Protein AF-A0A925QFY6-F1 (afdb_monomer_lite)

Secondary structure (DSSP, 8-state):
-HHHHHHHHHHHHHHHHHHHHHHH-S-TTHHHHHHHHHHHHHHHHHHHHHHHHHHHHHHHHHHTT-

pLDDT: mean 74.16, std 8.8, range [44.72, 89.12]

Structure (mmCIF, N/CA/C/O backbone):
data_AF-A0A925QFY6-F1
#
_entry.id   AF-A0A925QFY6-F1
#
loop_
_atom_site.group_PDB
_at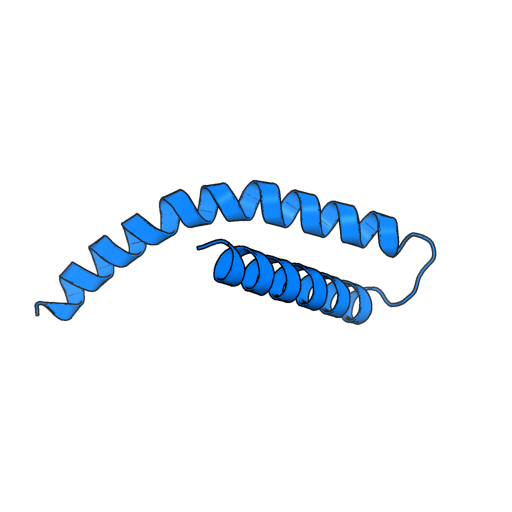om_site.id
_atom_site.type_symbol
_atom_site.label_atom_id
_atom_site.label_alt_id
_atom_site.label_comp_id
_atom_site.label_asym_id
_atom_site.label_entity_id
_atom_site.label_seq_id
_atom_site.pdbx_PDB_ins_code
_atom_site.Cartn_x
_atom_site.Cartn_y
_atom_site.Cartn_z
_atom_site.occupancy
_atom_site.B_iso_or_equiv
_atom_site.auth_seq_id
_atom_site.auth_comp_id
_atom_site.auth_asym_id
_atom_site.auth_atom_id
_atom_site.pdbx_PDB_model_num
ATOM 1 N N . MET A 1 1 ? 15.655 1.734 -0.929 1.00 60.94 1 MET A N 1
ATOM 2 C CA . MET A 1 1 ? 14.458 0.870 -1.064 1.00 60.94 1 MET A CA 1
ATOM 3 C C . MET A 1 1 ? 13.595 0.881 0.200 1.00 60.94 1 MET A C 1
ATOM 5 O O . MET A 1 1 ? 12.447 1.283 0.101 1.00 60.94 1 MET A O 1
ATOM 9 N N . ALA A 1 2 ? 14.135 0.565 1.386 1.00 59.44 2 ALA A N 1
ATOM 10 C CA . ALA A 1 2 ? 13.371 0.544 2.647 1.00 59.44 2 ALA A CA 1
ATOM 11 C C . ALA A 1 2 ? 12.682 1.878 3.020 1.00 59.44 2 ALA A C 1
ATOM 13 O O . ALA A 1 2 ? 11.533 1.876 3.446 1.00 59.44 2 ALA A O 1
ATOM 14 N N . ILE A 1 3 ? 13.341 3.021 2.792 1.00 66.94 3 ILE A N 1
ATOM 15 C CA . ILE A 1 3 ? 12.783 4.352 3.105 1.00 66.94 3 ILE A CA 1
ATOM 16 C C . ILE A 1 3 ? 11.565 4.668 2.219 1.00 66.94 3 ILE A C 1
ATOM 18 O O . ILE A 1 3 ? 10.545 5.124 2.720 1.00 66.94 3 ILE A O 1
ATOM 22 N N . ALA A 1 4 ? 11.630 4.348 0.922 1.00 67.19 4 ALA A N 1
ATOM 23 C CA . ALA A 1 4 ? 10.519 4.548 -0.012 1.00 67.19 4 ALA A CA 1
ATOM 24 C C . ALA A 1 4 ? 9.313 3.651 0.316 1.00 67.19 4 ALA A C 1
ATOM 26 O O . ALA A 1 4 ? 8.172 4.095 0.219 1.00 67.19 4 ALA A O 1
ATOM 27 N N . VAL A 1 5 ? 9.564 2.414 0.764 1.00 70.75 5 VAL A N 1
ATOM 28 C CA . VAL A 1 5 ? 8.510 1.502 1.235 1.00 70.75 5 VAL A CA 1
ATOM 29 C C . VAL A 1 5 ? 7.865 2.041 2.512 1.00 70.75 5 VAL A C 1
ATOM 31 O O . VAL A 1 5 ? 6.644 2.120 2.572 1.00 70.75 5 VAL A O 1
ATOM 34 N N . CYS A 1 6 ? 8.655 2.491 3.493 1.00 70.56 6 CYS A N 1
ATOM 35 C CA . CYS A 1 6 ? 8.132 3.116 4.713 1.00 70.56 6 CYS A CA 1
ATOM 36 C C . CYS A 1 6 ? 7.304 4.373 4.412 1.00 70.56 6 CYS A C 1
ATOM 38 O O . CYS A 1 6 ? 6.216 4.535 4.952 1.00 70.56 6 CYS A O 1
ATOM 40 N N . MET A 1 7 ? 7.784 5.248 3.525 1.00 73.94 7 MET A N 1
ATOM 41 C CA . MET A 1 7 ? 7.066 6.469 3.146 1.00 73.94 7 MET A CA 1
ATOM 42 C C . MET A 1 7 ? 5.754 6.161 2.416 1.00 73.94 7 MET A C 1
ATOM 44 O O . MET A 1 7 ? 4.728 6.748 2.750 1.00 73.94 7 MET A O 1
ATOM 48 N N . GLY A 1 8 ? 5.759 5.221 1.465 1.00 70.12 8 GLY A N 1
ATOM 49 C CA . GLY A 1 8 ? 4.545 4.788 0.766 1.00 70.12 8 GLY A CA 1
ATOM 50 C C . GLY A 1 8 ? 3.533 4.121 1.699 1.00 70.12 8 GLY A C 1
ATOM 51 O O . GLY A 1 8 ? 2.334 4.372 1.594 1.00 70.12 8 GLY A O 1
ATOM 52 N N . LEU A 1 9 ? 4.018 3.334 2.662 1.00 72.75 9 LEU A N 1
ATOM 53 C CA . LEU A 1 9 ? 3.180 2.666 3.651 1.00 72.75 9 LEU A CA 1
ATOM 54 C C . LEU A 1 9 ? 2.562 3.680 4.622 1.00 72.75 9 LEU A C 1
ATOM 56 O O . LEU A 1 9 ? 1.352 3.660 4.812 1.00 72.75 9 LEU A O 1
ATOM 60 N N . CYS A 1 10 ? 3.343 4.628 5.149 1.00 72.12 10 CYS A N 1
ATOM 61 C CA . CYS A 1 10 ?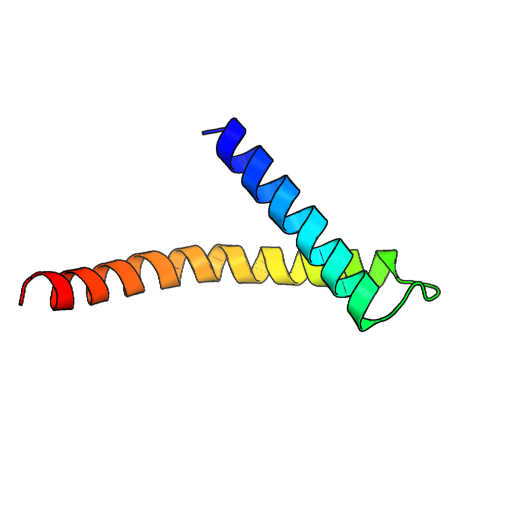 2.832 5.710 5.996 1.00 72.12 10 CYS A CA 1
ATOM 62 C C . CYS A 1 10 ? 1.824 6.602 5.259 1.00 72.12 10 CYS A C 1
ATOM 64 O O . CYS A 1 10 ? 0.766 6.901 5.805 1.00 72.12 10 CYS A O 1
ATOM 66 N N . MET A 1 11 ? 2.106 6.991 4.013 1.00 73.94 11 MET A N 1
ATOM 67 C CA . MET A 1 11 ? 1.186 7.810 3.217 1.00 73.94 11 MET A CA 1
ATOM 68 C C . MET A 1 11 ? -0.123 7.075 2.917 1.00 73.94 11 MET A C 1
ATOM 70 O O . MET A 1 11 ? -1.195 7.650 3.088 1.00 73.94 11 MET A O 1
ATOM 74 N N . GLY A 1 12 ? -0.066 5.798 2.529 1.00 68.81 12 GLY A N 1
ATOM 75 C CA . GLY A 1 12 ? -1.264 4.991 2.279 1.00 68.81 12 GLY A CA 1
ATOM 76 C C . GLY A 1 12 ? -2.088 4.730 3.543 1.00 68.81 12 GLY A C 1
ATOM 77 O O . GLY A 1 12 ? -3.318 4.751 3.500 1.00 68.81 12 GLY A O 1
ATOM 78 N N . LEU A 1 13 ? -1.420 4.526 4.678 1.00 74.69 13 LEU A N 1
ATOM 79 C CA . LEU A 1 13 ? -2.059 4.244 5.962 1.00 74.69 13 LEU A CA 1
ATOM 80 C C . LEU A 1 13 ? -2.739 5.497 6.530 1.00 74.69 13 LEU A C 1
ATOM 82 O O . LEU A 1 13 ? -3.896 5.429 6.938 1.00 74.69 13 LEU A O 1
ATOM 86 N N . VAL A 1 14 ? -2.076 6.656 6.470 1.00 74.50 14 VAL A N 1
ATOM 87 C CA . VAL A 1 14 ? -2.655 7.938 6.899 1.00 74.50 14 VAL A CA 1
ATOM 88 C C . VAL A 1 14 ? -3.788 8.372 5.966 1.00 74.50 14 VAL A C 1
ATOM 90 O O . VAL A 1 14 ? -4.860 8.728 6.447 1.00 74.50 14 VAL A O 1
ATOM 93 N N . MET A 1 15 ? -3.615 8.285 4.642 1.00 74.12 15 MET A N 1
ATOM 94 C CA . MET A 1 15 ? -4.662 8.681 3.690 1.00 74.12 15 MET A CA 1
ATOM 95 C C . MET A 1 15 ? -5.908 7.798 3.778 1.00 74.12 15 MET A C 1
ATOM 97 O O . MET A 1 15 ? -7.021 8.321 3.744 1.00 74.12 15 MET A O 1
ATOM 101 N N . SER A 1 16 ? -5.762 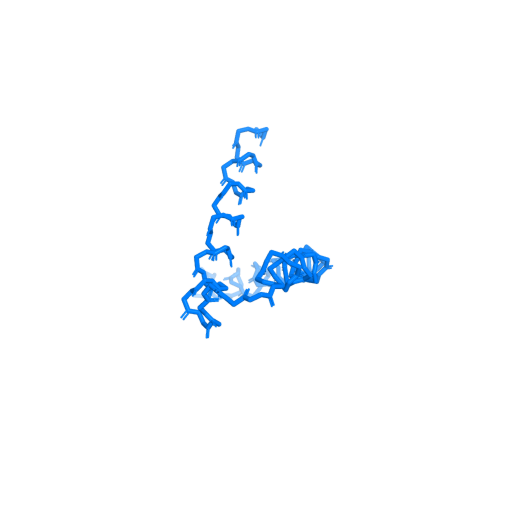6.475 3.931 1.00 69.56 16 SER A N 1
ATOM 102 C CA . SER A 1 16 ? -6.934 5.601 4.075 1.00 69.56 16 SER A CA 1
ATOM 103 C C . SER A 1 16 ? -7.657 5.838 5.405 1.00 69.56 16 SER A C 1
ATOM 105 O O . SER A 1 16 ? -8.886 5.758 5.458 1.00 69.56 16 SER A O 1
ATOM 107 N N . LEU A 1 17 ? -6.920 6.189 6.466 1.00 70.75 17 LEU A N 1
ATOM 108 C CA . LEU A 1 17 ? -7.484 6.524 7.774 1.00 70.75 17 LEU A CA 1
ATOM 109 C C . LEU A 1 17 ? -8.271 7.825 7.708 1.00 70.75 17 LEU A C 1
ATOM 111 O O . LEU A 1 17 ? -9.422 7.856 8.134 1.00 70.75 17 LEU A O 1
ATOM 115 N N . VAL A 1 18 ? -7.699 8.856 7.088 1.00 67.69 18 VAL A N 1
ATOM 116 C CA . VAL A 1 18 ? -8.359 10.149 6.878 1.00 67.69 18 VAL A CA 1
ATOM 117 C C . VAL A 1 18 ? -9.589 10.009 5.976 1.00 67.69 18 VAL A C 1
ATOM 119 O O . VAL A 1 18 ? -10.646 10.518 6.332 1.00 67.69 18 VAL A O 1
ATOM 122 N N . MET A 1 19 ? -9.507 9.265 4.867 1.00 66.38 19 MET A N 1
ATOM 123 C CA . MET A 1 19 ? -10.654 8.996 3.983 1.00 66.38 19 MET A CA 1
ATOM 124 C C . MET A 1 19 ? -11.780 8.260 4.712 1.00 66.38 19 MET A C 1
ATOM 126 O O . MET A 1 19 ? -12.944 8.633 4.594 1.00 66.38 19 MET A O 1
ATOM 130 N N . THR A 1 20 ? -11.448 7.239 5.503 1.00 67.31 20 THR A N 1
ATOM 131 C CA . THR A 1 20 ? -12.458 6.485 6.259 1.00 67.31 20 THR A CA 1
ATOM 132 C C . THR A 1 20 ? -13.084 7.359 7.346 1.00 67.31 20 THR A C 1
ATOM 134 O O . THR A 1 20 ? -14.291 7.282 7.577 1.00 67.31 20 THR A O 1
ATOM 137 N N . LEU A 1 21 ? -12.285 8.214 8.001 1.00 64.81 21 LEU A N 1
ATOM 138 C CA . LEU A 1 21 ? -12.752 9.126 9.051 1.00 64.81 21 LEU A CA 1
ATOM 139 C C . LEU A 1 21 ? -13.672 10.204 8.466 1.00 64.81 21 LEU A C 1
ATOM 141 O O . LEU A 1 21 ? -14.716 10.496 9.043 1.00 64.81 21 LEU A O 1
ATOM 145 N N . ALA A 1 22 ? -13.314 10.741 7.298 1.00 63.41 22 ALA A N 1
ATOM 14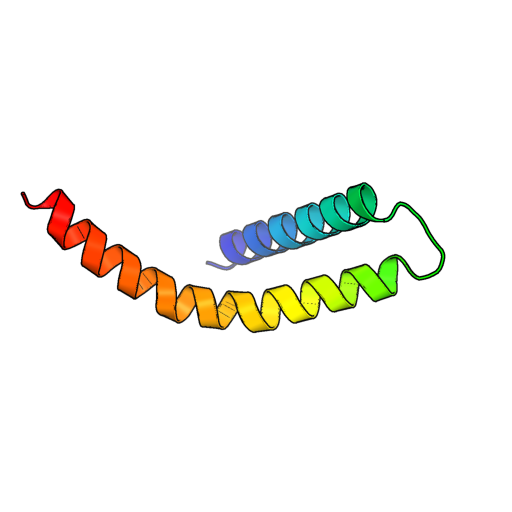6 C CA . ALA A 1 22 ? -14.089 11.744 6.579 1.00 63.41 22 ALA A CA 1
ATOM 147 C C . ALA A 1 22 ? -15.402 11.191 5.997 1.00 63.41 22 ALA A C 1
ATOM 149 O O . ALA A 1 22 ? -16.376 11.930 5.904 1.00 63.41 22 ALA A O 1
ATOM 150 N N . ASN A 1 23 ? -15.449 9.911 5.607 1.00 66.62 23 ASN A N 1
ATOM 151 C CA . ASN A 1 23 ? -16.613 9.333 4.927 1.00 66.62 23 ASN A CA 1
ATOM 152 C C . ASN A 1 23 ? -17.675 8.764 5.889 1.00 66.62 23 ASN A C 1
ATOM 154 O O . ASN A 1 23 ? -18.865 8.874 5.617 1.00 66.62 23 ASN A O 1
ATOM 158 N N . ILE A 1 24 ? -17.262 8.161 7.012 1.00 65.06 24 ILE A N 1
ATOM 159 C CA . ILE A 1 24 ? -18.170 7.455 7.943 1.00 65.06 24 ILE A CA 1
ATOM 160 C C . ILE A 1 24 ? -18.350 8.225 9.266 1.00 65.06 24 ILE A C 1
ATOM 162 O O . ILE A 1 24 ? -19.311 7.990 9.999 1.00 65.06 24 ILE A O 1
ATOM 166 N N . GLY A 1 25 ? -17.444 9.154 9.587 1.00 64.56 25 GLY A N 1
ATOM 167 C CA . GLY A 1 25 ? -17.364 9.764 10.914 1.00 64.56 25 GLY A CA 1
ATOM 168 C C . GLY A 1 25 ? -16.867 8.780 11.983 1.00 64.56 25 GLY A C 1
ATOM 169 O O . GLY A 1 25 ? -16.713 7.577 11.753 1.00 64.56 25 GLY A O 1
ATOM 170 N N . LEU A 1 26 ? -16.593 9.287 13.188 1.00 63.56 26 LEU A N 1
ATOM 171 C CA . LEU A 1 26 ? -16.051 8.499 14.304 1.00 63.56 26 LEU A CA 1
ATOM 172 C C . LEU A 1 26 ? -17.173 7.691 14.994 1.00 63.56 26 LEU A C 1
ATOM 174 O O . LEU A 1 26 ? -17.609 7.990 16.102 1.00 63.56 26 LEU A O 1
ATOM 178 N N . VAL A 1 27 ? -17.688 6.679 14.292 1.00 65.81 27 VAL A N 1
ATOM 179 C CA . VAL A 1 27 ? -18.775 5.788 14.739 1.00 65.81 27 VAL A CA 1
ATOM 180 C C . VAL A 1 27 ? -18.206 4.542 15.441 1.00 65.81 27 VAL A C 1
ATOM 182 O O . VAL A 1 27 ? -17.076 4.119 15.179 1.00 65.81 27 VAL A O 1
ATOM 185 N N . ARG A 1 28 ? -18.982 3.909 16.337 1.00 59.31 28 ARG A N 1
ATOM 186 C CA . ARG A 1 28 ? -18.616 2.625 16.973 1.00 59.31 28 ARG A CA 1
ATOM 187 C C . ARG A 1 28 ? -18.292 1.577 15.898 1.00 59.31 28 ARG A C 1
ATOM 189 O O . ARG A 1 28 ? -19.154 1.215 15.106 1.00 59.31 28 ARG A O 1
ATOM 196 N N . GLY A 1 29 ? -17.044 1.104 15.874 1.00 69.06 29 GLY A N 1
ATOM 197 C CA . GLY A 1 29 ? -16.538 0.170 14.857 1.00 69.06 29 GLY A CA 1
ATOM 198 C C . GLY A 1 29 ? -15.706 0.806 13.734 1.00 69.06 29 GLY A C 1
ATOM 199 O O . GLY A 1 29 ? -15.289 0.090 12.825 1.00 69.06 29 GLY A O 1
ATOM 200 N N . PHE A 1 30 ? -15.411 2.111 13.808 1.00 68.00 30 PHE A N 1
ATOM 201 C CA . PHE A 1 30 ? -14.550 2.839 12.864 1.00 68.00 30 PHE A CA 1
ATOM 202 C C . PHE A 1 30 ? -13.237 2.105 12.558 1.00 68.00 30 PHE A C 1
ATOM 204 O O . PHE A 1 30 ? -12.914 1.859 11.399 1.00 68.00 30 PHE A O 1
ATOM 211 N N . PHE A 1 31 ? -12.517 1.689 13.602 1.00 71.00 31 PHE A N 1
ATOM 212 C CA . PHE A 1 31 ? -11.214 1.047 13.446 1.00 71.00 31 PHE A CA 1
ATOM 213 C C . PHE A 1 31 ? -11.310 -0.304 12.718 1.00 71.00 31 PHE A C 1
ATOM 215 O O . PHE A 1 31 ? -10.475 -0.618 11.876 1.00 71.00 31 PHE A O 1
ATOM 222 N N . ILE A 1 32 ? -12.374 -1.074 12.973 1.00 74.19 32 ILE A N 1
ATOM 223 C CA . ILE A 1 32 ? -12.640 -2.357 12.302 1.00 74.19 32 ILE A CA 1
ATOM 224 C C . ILE A 1 32 ? -12.975 -2.148 10.824 1.00 74.19 32 ILE A C 1
ATOM 226 O O . ILE A 1 32 ? -12.447 -2.858 9.972 1.00 74.19 32 ILE A O 1
ATOM 230 N N . LYS A 1 33 ? -13.816 -1.159 10.502 1.00 72.62 33 LYS A N 1
ATOM 231 C CA . LYS A 1 33 ? -14.148 -0.794 9.114 1.00 72.62 33 LYS A CA 1
ATOM 232 C C . LYS A 1 33 ? -12.917 -0.302 8.352 1.00 72.62 33 LYS A C 1
ATOM 234 O O . LYS A 1 33 ? -12.701 -0.735 7.224 1.00 72.62 33 LYS A O 1
ATOM 239 N N . TRP A 1 34 ? -12.107 0.546 8.981 1.00 76.56 34 TRP A N 1
ATOM 240 C CA . TRP A 1 34 ? -10.863 1.057 8.415 1.00 76.56 34 TRP A CA 1
ATOM 241 C C . TRP A 1 34 ? -9.867 -0.064 8.118 1.00 76.56 34 TRP A C 1
ATOM 243 O O . TRP A 1 34 ? -9.382 -0.175 6.996 1.00 76.56 34 TRP A O 1
ATOM 253 N N . MET A 1 35 ? -9.613 -0.938 9.092 1.00 77.88 35 MET A N 1
ATOM 254 C CA . MET A 1 35 ? -8.649 -2.024 8.940 1.00 77.88 35 MET A CA 1
ATOM 255 C C . MET A 1 35 ? -9.091 -3.031 7.868 1.00 77.88 35 MET A C 1
ATOM 257 O O . MET A 1 35 ? -8.258 -3.492 7.093 1.00 77.88 35 MET A O 1
ATOM 261 N N . ASN A 1 36 ? -10.398 -3.304 7.749 1.00 78.12 36 ASN A N 1
ATOM 262 C CA . ASN A 1 36 ? -10.945 -4.112 6.652 1.00 78.12 36 ASN A CA 1
ATOM 263 C C . ASN A 1 36 ? -10.771 -3.431 5.287 1.00 78.12 36 ASN A C 1
ATOM 265 O O . ASN A 1 36 ? -10.336 -4.072 4.336 1.00 78.12 36 ASN A O 1
ATOM 269 N N . ALA A 1 37 ? -11.080 -2.136 5.176 1.00 76.38 37 ALA A N 1
ATOM 270 C CA . ALA A 1 37 ? -10.922 -1.391 3.928 1.00 76.38 37 ALA A CA 1
ATOM 271 C C . ALA A 1 37 ? -9.450 -1.296 3.498 1.00 76.38 37 ALA A C 1
ATOM 273 O O . ALA A 1 37 ? -9.137 -1.471 2.322 1.00 76.38 37 ALA A O 1
ATOM 274 N N . PHE A 1 38 ? -8.538 -1.079 4.448 1.00 77.94 38 PHE A N 1
ATOM 275 C CA . PHE A 1 38 ? -7.102 -1.065 4.196 1.00 77.94 38 PHE A CA 1
ATOM 276 C C . PHE A 1 38 ? -6.580 -2.447 3.795 1.00 77.94 38 PHE A C 1
ATOM 278 O O . PHE A 1 38 ? -5.832 -2.545 2.828 1.00 77.94 38 PHE A O 1
ATOM 285 N N . ALA A 1 39 ? -7.008 -3.517 4.473 1.00 80.50 39 ALA A N 1
ATOM 286 C CA . ALA A 1 39 ? -6.631 -4.884 4.120 1.00 80.50 39 ALA A CA 1
ATOM 287 C C . ALA A 1 39 ? -7.125 -5.262 2.717 1.00 80.50 39 ALA A C 1
ATOM 289 O O . ALA A 1 39 ? -6.336 -5.717 1.897 1.00 80.50 39 ALA A O 1
ATOM 290 N N . VAL A 1 40 ? -8.396 -4.997 2.399 1.00 79.94 40 VAL A N 1
ATOM 291 C CA . VAL A 1 40 ? -8.962 -5.248 1.064 1.00 79.94 40 VAL A CA 1
ATOM 292 C C . VAL A 1 40 ? -8.251 -4.402 0.004 1.00 79.94 40 VAL A C 1
ATOM 294 O O . VAL A 1 40 ? -7.854 -4.921 -1.038 1.00 79.94 40 VAL A O 1
ATOM 297 N N . GLY A 1 41 ? -8.025 -3.116 0.279 1.00 79.69 41 GLY A N 1
ATOM 298 C CA . GLY A 1 41 ? -7.323 -2.203 -0.620 1.00 79.69 41 GLY A CA 1
ATOM 299 C C . GLY A 1 41 ? -5.868 -2.600 -0.869 1.00 79.69 41 GLY A C 1
ATOM 300 O O . GLY A 1 41 ? -5.409 -2.522 -2.003 1.00 79.69 41 GLY A O 1
ATOM 301 N N . ALA A 1 42 ? -5.151 -3.083 0.145 1.00 80.25 42 ALA A N 1
ATOM 302 C CA . ALA A 1 42 ? -3.789 -3.586 -0.002 1.00 80.25 42 ALA A CA 1
ATOM 303 C C . ALA A 1 42 ? -3.761 -4.923 -0.761 1.00 80.25 42 ALA A C 1
ATOM 305 O O . ALA A 1 42 ? -2.993 -5.075 -1.711 1.00 80.25 42 ALA A O 1
ATOM 306 N N . SER A 1 43 ? -4.635 -5.869 -0.398 1.00 84.50 43 SER A N 1
ATOM 307 C CA . SER A 1 43 ? -4.730 -7.180 -1.048 1.00 84.50 43 SER A CA 1
ATOM 308 C C . SER A 1 43 ? -5.122 -7.092 -2.519 1.00 84.50 43 SER A C 1
ATOM 310 O O . SER A 1 43 ? -4.652 -7.905 -3.307 1.00 84.50 43 SER A O 1
ATOM 312 N N . ILE A 1 44 ? -5.951 -6.120 -2.905 1.00 85.25 44 ILE A N 1
ATOM 313 C CA . ILE A 1 44 ? -6.340 -5.904 -4.304 1.00 85.25 44 ILE A CA 1
ATOM 314 C C . ILE A 1 44 ? -5.349 -4.970 -5.005 1.00 85.25 44 ILE A C 1
ATOM 316 O O . ILE A 1 44 ? -4.953 -5.233 -6.135 1.00 85.25 44 ILE A O 1
ATOM 320 N N . GLY A 1 45 ? -4.909 -3.899 -4.346 1.00 79.62 45 GLY A N 1
ATOM 321 C CA . GLY A 1 45 ? -4.070 -2.858 -4.939 1.00 79.62 45 GLY A CA 1
ATOM 322 C C . GLY A 1 45 ? -2.670 -3.331 -5.326 1.00 79.62 45 GLY A C 1
ATOM 323 O O . GLY A 1 45 ? -2.170 -2.920 -6.368 1.00 79.62 45 GLY A O 1
ATOM 324 N N . ILE A 1 46 ? -2.055 -4.226 -4.544 1.00 82.75 46 ILE A N 1
ATOM 325 C CA . ILE A 1 46 ? -0.730 -4.793 -4.853 1.00 82.75 46 ILE A CA 1
ATOM 326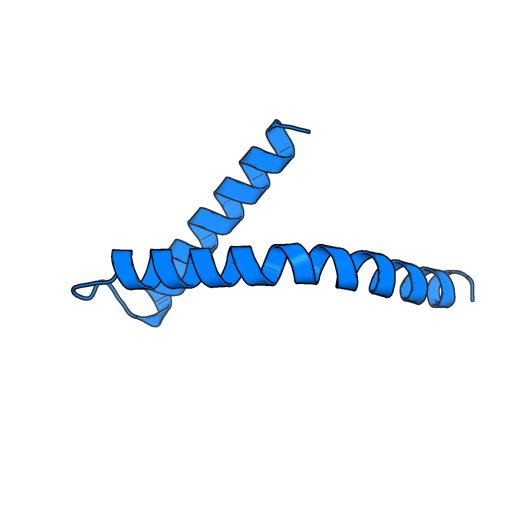 C C . ILE A 1 46 ? -0.748 -5.602 -6.166 1.00 82.75 46 ILE A C 1
ATOM 328 O O . ILE A 1 46 ? 0.027 -5.269 -7.068 1.00 82.75 46 ILE A O 1
ATOM 332 N N . PRO A 1 47 ? -1.618 -6.621 -6.341 1.00 86.12 47 PRO A N 1
ATOM 333 C CA . PRO A 1 47 ? -1.686 -7.354 -7.601 1.00 86.12 47 PRO A CA 1
ATOM 334 C C . PRO A 1 47 ? -2.173 -6.472 -8.755 1.00 86.12 47 PRO A C 1
ATOM 336 O O . PRO A 1 47 ? -1.658 -6.606 -9.865 1.00 86.12 47 PRO A O 1
ATOM 339 N N . LEU A 1 48 ? -3.087 -5.521 -8.509 1.00 86.69 48 LEU A N 1
ATOM 340 C CA . LEU A 1 48 ? -3.505 -4.570 -9.542 1.00 86.69 48 LEU A CA 1
ATOM 341 C C . LEU A 1 48 ? -2.317 -3.742 -10.039 1.00 86.69 48 LEU A C 1
ATOM 343 O O . LEU A 1 48 ? -2.109 -3.637 -11.242 1.00 86.69 48 LEU A O 1
ATOM 347 N N . ALA A 1 49 ? -1.506 -3.191 -9.134 1.00 82.25 49 ALA A N 1
ATOM 348 C CA . ALA A 1 49 ? -0.336 -2.398 -9.494 1.00 82.25 49 ALA A CA 1
ATOM 349 C C . ALA A 1 49 ? 0.690 -3.229 -10.280 1.00 82.25 49 ALA A C 1
ATOM 351 O O . ALA A 1 49 ? 1.217 -2.747 -11.280 1.00 82.25 49 ALA A O 1
ATOM 352 N N . MET A 1 50 ? 0.922 -4.491 -9.902 1.00 85.31 50 MET A N 1
ATOM 353 C CA . MET A 1 50 ? 1.832 -5.377 -10.642 1.00 85.31 50 MET A CA 1
ATOM 354 C C . MET A 1 50 ? 1.385 -5.647 -12.083 1.00 85.31 50 MET A C 1
ATOM 356 O O . MET A 1 50 ? 2.241 -5.833 -12.941 1.00 85.31 50 MET A O 1
ATOM 360 N N . VAL A 1 51 ? 0.080 -5.662 -12.368 1.00 89.12 51 VAL A N 1
ATOM 361 C CA . VAL A 1 51 ? -0.449 -5.894 -13.726 1.00 89.12 51 VAL A CA 1
ATOM 362 C C . VAL A 1 51 ? -0.601 -4.586 -14.505 1.00 89.12 51 VAL A C 1
ATOM 364 O O . VAL A 1 51 ? -0.230 -4.501 -15.675 1.00 89.12 51 VAL A O 1
ATOM 367 N N . VAL A 1 52 ? -1.124 -3.545 -13.859 1.00 87.88 52 VAL A N 1
ATOM 368 C CA . VAL A 1 52 ? -1.453 -2.265 -14.495 1.00 87.88 52 VAL A CA 1
ATOM 369 C C . VAL A 1 52 ? -0.196 -1.466 -14.819 1.00 87.88 52 VAL A C 1
ATOM 371 O O . VAL A 1 52 ? -0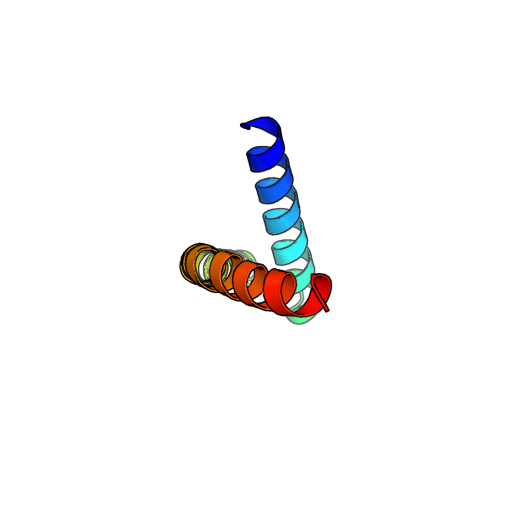.115 -0.908 -15.907 1.00 87.88 52 VAL A O 1
ATOM 374 N N . VAL A 1 53 ? 0.815 -1.440 -13.944 1.00 86.94 53 VAL A N 1
ATOM 375 C CA . VAL A 1 53 ? 2.060 -0.692 -14.193 1.00 86.94 53 VAL A CA 1
ATOM 376 C C . VAL A 1 53 ? 2.760 -1.135 -15.486 1.00 86.94 53 VAL A C 1
ATOM 378 O O . VAL A 1 53 ? 2.976 -0.281 -16.344 1.00 86.94 53 VAL A O 1
ATOM 381 N N . PRO A 1 54 ? 3.082 -2.425 -15.716 1.00 84.81 54 PRO A N 1
ATOM 382 C CA . PRO A 1 54 ? 3.729 -2.830 -16.963 1.00 84.81 54 PRO A CA 1
ATOM 383 C C . PRO A 1 54 ? 2.821 -2.638 -18.182 1.00 84.81 54 PRO A C 1
ATOM 385 O O . PRO A 1 54 ? 3.320 -2.357 -19.271 1.00 84.81 54 PRO A O 1
ATOM 388 N N . PHE A 1 55 ? 1.501 -2.763 -18.018 1.00 86.88 55 PHE A N 1
ATOM 389 C CA . PHE A 1 55 ? 0.547 -2.508 -19.094 1.00 86.88 55 PHE A CA 1
ATOM 390 C C . PHE A 1 55 ? 0.557 -1.034 -19.518 1.00 86.88 55 PHE A C 1
ATOM 392 O O . PHE A 1 55 ? 0.701 -0.728 -20.700 1.00 86.88 55 PHE A O 1
ATOM 399 N N . VAL A 1 56 ? 0.476 -0.116 -18.555 1.00 86.38 56 VAL A N 1
ATOM 400 C CA . VAL A 1 56 ? 0.485 1.329 -18.799 1.00 86.38 56 VAL A CA 1
ATOM 401 C C . VAL A 1 56 ? 1.829 1.772 -19.368 1.00 86.38 56 VAL A C 1
ATOM 403 O O . VAL A 1 56 ? 1.847 2.499 -20.355 1.00 86.38 56 VAL A O 1
ATOM 406 N N . THR A 1 57 ? 2.955 1.280 -18.844 1.00 84.88 57 THR A N 1
ATOM 407 C CA . THR A 1 57 ? 4.286 1.612 -19.379 1.00 84.88 57 THR A CA 1
ATOM 408 C C . THR A 1 57 ? 4.455 1.152 -20.831 1.00 84.88 57 THR A C 1
ATOM 410 O O . THR A 1 57 ? 5.008 1.894 -21.642 1.00 84.88 57 THR A O 1
ATOM 413 N N . LYS A 1 58 ? 3.929 -0.028 -21.201 1.00 81.38 58 LYS A N 1
ATOM 414 C CA . LYS A 1 58 ? 3.921 -0.493 -22.602 1.00 81.38 58 LYS A CA 1
ATOM 415 C C . LYS A 1 58 ? 3.103 0.421 -23.516 1.00 81.38 58 LYS A C 1
ATOM 417 O O . LYS A 1 58 ? 3.522 0.677 -24.640 1.00 81.38 58 LYS A O 1
ATOM 422 N N . GLN A 1 59 ? 1.958 0.908 -23.043 1.00 82.31 59 GLN A N 1
ATOM 423 C CA . GLN A 1 59 ? 1.104 1.804 -23.824 1.00 82.31 59 GLN A CA 1
ATOM 424 C C . GLN A 1 59 ? 1.710 3.208 -23.936 1.00 82.31 59 GLN A C 1
ATOM 426 O O . GLN A 1 59 ? 1.718 3.778 -25.020 1.00 82.31 59 GLN A O 1
ATOM 431 N N . LEU A 1 60 ? 2.296 3.734 -22.858 1.00 82.12 60 LEU A N 1
ATOM 432 C CA . LEU A 1 60 ? 2.966 5.036 -22.852 1.00 82.12 60 LEU A CA 1
ATOM 433 C C . LEU A 1 60 ? 4.180 5.070 -23.788 1.00 82.12 60 LEU A C 1
ATOM 435 O O . LEU A 1 60 ? 4.355 6.044 -24.507 1.00 82.12 60 LEU A O 1
ATOM 439 N N . GLN A 1 61 ? 4.983 4.003 -23.839 1.00 79.94 61 GLN A N 1
ATOM 440 C CA . GLN A 1 61 ? 6.109 3.895 -24.781 1.00 79.94 61 GLN A CA 1
ATOM 441 C C . GLN A 1 61 ? 5.662 3.923 -26.246 1.00 79.94 61 GLN A C 1
ATOM 443 O O . GLN A 1 61 ? 6.385 4.432 -27.091 1.00 79.94 61 GLN A O 1
ATOM 448 N N . LYS A 1 62 ? 4.464 3.411 -26.544 1.00 72.31 62 LYS A N 1
ATOM 449 C CA . LYS A 1 62 ? 3.873 3.461 -27.886 1.00 72.31 62 LYS A CA 1
ATOM 450 C C . LYS A 1 62 ? 3.437 4.866 -28.301 1.00 72.31 62 LYS A C 1
ATOM 452 O O . LYS A 1 62 ? 3.396 5.139 -29.487 1.00 72.31 62 LYS A O 1
ATOM 457 N N . ILE A 1 63 ? 3.083 5.711 -27.333 1.00 74.38 63 ILE A N 1
ATOM 458 C CA . ILE A 1 63 ? 2.568 7.068 -27.564 1.00 74.38 63 ILE A CA 1
ATOM 459 C C . ILE A 1 63 ? 3.705 8.098 -27.529 1.00 74.38 63 ILE A C 1
ATOM 461 O O . ILE A 1 63 ? 3.656 9.085 -28.241 1.00 74.38 63 ILE A O 1
ATOM 465 N N . ALA A 1 64 ? 4.733 7.880 -26.705 1.00 70.31 64 ALA A N 1
ATOM 466 C CA . ALA A 1 64 ? 5.867 8.796 -26.558 1.00 70.31 64 ALA A CA 1
ATOM 467 C C . ALA A 1 64 ? 6.940 8.658 -27.659 1.00 70.31 64 ALA A C 1
ATOM 469 O O . ALA A 1 64 ? 7.908 9.414 -27.650 1.00 70.31 64 ALA A O 1
ATOM 470 N N . VAL A 1 65 ? 6.813 7.664 -28.543 1.00 59.69 65 VAL A N 1
ATOM 471 C CA . VAL A 1 65 ? 7.729 7.407 -29.673 1.00 59.69 65 VAL A CA 1
ATOM 472 C C . VAL A 1 65 ? 7.149 7.906 -31.011 1.00 59.69 65 VAL A C 1
ATOM 474 O O . VAL A 1 65 ? 7.843 7.825 -32.021 1.00 59.69 65 VAL A O 1
ATOM 477 N N . ASP A 1 66 ? 5.931 8.461 -31.013 1.00 44.72 66 ASP A N 1
ATOM 478 C CA . ASP A 1 66 ? 5.286 9.079 -32.186 1.00 44.72 66 ASP A CA 1
ATOM 479 C C . ASP A 1 66 ? 5.428 10.613 -32.164 1.00 44.72 66 ASP A C 1
ATOM 481 O O . ASP A 1 66 ? 5.188 11.214 -31.087 1.00 44.72 66 ASP A O 1
#

Sequence (66 aa):
MAIAVCMGLCMGLVMSLVMTLANIGLVRGFFIKWMNAFAVGASIGIPLAMVVVPFVTKQLQKIAVD

Radius of gyration: 16.27 Å; chains: 1; bounding box: 33×19×49 Å

Foldseek 3Di:
DVVVVVVVVVVLLVVLLVVLCVPPNPDVCSVVVSVVVSVVCCVVVVVCCVVVVVVVVVVVVVVVVD